Protein AF-A0A075FW70-F1 (afdb_monomer)

Organism: NCBI:txid1455930

Sequence (69 aa):
MLMSPEKLDSTLIEKRVKLHIFQPSKRKIWTVVGVENEYWLDPELDFCSCPGYYFNKKMEKNMLSSKIT

Structure (mmCIF, N/CA/C/O backbone):
data_AF-A0A075FW70-F1
#
_entry.id   AF-A0A075FW70-F1
#
loop_
_atom_site.group_PDB
_atom_site.id
_atom_site.type_symbol
_atom_site.label_atom_id
_atom_site.label_alt_id
_atom_site.label_comp_id
_atom_site.label_asym_id
_atom_site.label_entity_id
_atom_site.label_seq_id
_atom_site.pdbx_PDB_ins_code
_atom_site.Cartn_x
_atom_site.Cartn_y
_atom_site.Cartn_z
_atom_site.occupancy
_atom_site.B_iso_or_equiv
_atom_site.auth_seq_id
_atom_site.auth_comp_id
_atom_site.auth_asym_id
_atom_site.a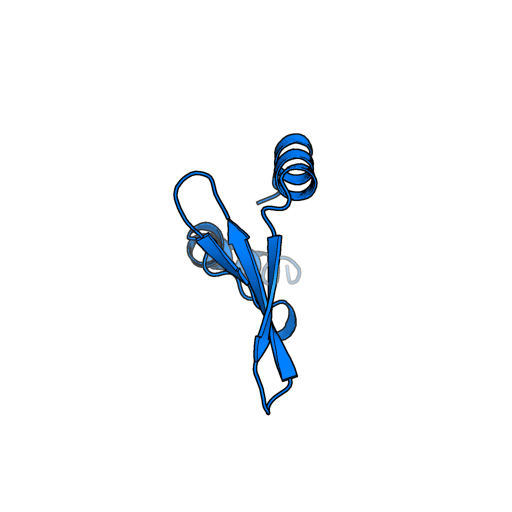uth_atom_id
_atom_site.pdbx_PDB_model_num
ATOM 1 N N . MET A 1 1 ? -6.651 5.739 -14.801 1.00 49.69 1 MET A N 1
ATOM 2 C CA . MET A 1 1 ? -5.608 4.910 -15.446 1.00 49.69 1 MET A CA 1
ATOM 3 C C . MET A 1 1 ? -5.987 3.460 -15.207 1.00 49.69 1 MET A C 1
ATOM 5 O O . MET A 1 1 ? -6.046 3.066 -14.052 1.00 49.69 1 MET A O 1
ATOM 9 N N . LEU A 1 2 ? -6.330 2.701 -16.248 1.00 50.69 2 LEU A N 1
ATOM 10 C CA . LEU A 1 2 ? -6.530 1.258 -16.110 1.00 50.69 2 LEU A CA 1
ATOM 11 C C . LEU A 1 2 ? -5.142 0.616 -16.190 1.00 50.69 2 LEU A C 1
ATOM 13 O O . LEU A 1 2 ? -4.462 0.757 -17.205 1.00 50.69 2 LEU A O 1
ATOM 17 N N . MET A 1 3 ? -4.683 -0.007 -15.101 1.00 62.19 3 MET A N 1
ATOM 18 C CA . MET A 1 3 ? -3.563 -0.950 -15.174 1.00 62.19 3 MET A CA 1
ATOM 19 C C . MET A 1 3 ? -3.896 -1.980 -16.256 1.00 62.19 3 MET A C 1
ATOM 21 O O . MET A 1 3 ? -5.032 -2.455 -16.304 1.00 62.19 3 MET A O 1
ATOM 25 N N . SER A 1 4 ? -2.942 -2.307 -17.133 1.00 67.12 4 SER A N 1
ATOM 26 C CA . SER A 1 4 ? -3.156 -3.416 -18.063 1.00 67.12 4 SER A CA 1
ATOM 27 C C . 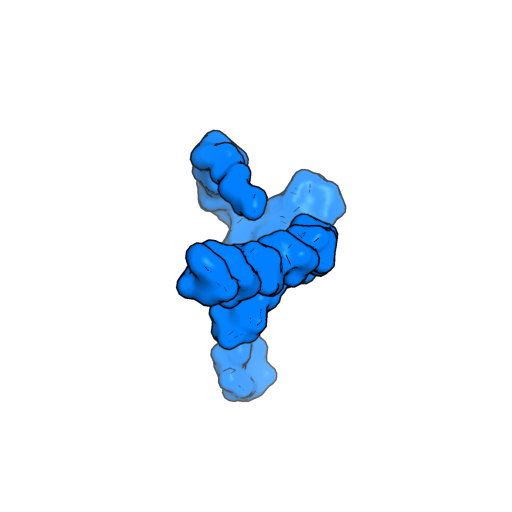SER A 1 4 ? -3.382 -4.701 -17.252 1.00 67.12 4 SER A C 1
ATOM 29 O O . SER A 1 4 ? -2.740 -4.865 -16.206 1.00 67.12 4 SER A O 1
ATOM 31 N N . PRO A 1 5 ? -4.273 -5.605 -17.696 1.00 68.81 5 PRO A N 1
ATOM 32 C CA . PRO A 1 5 ? -4.582 -6.839 -16.967 1.00 68.81 5 PRO A CA 1
ATOM 33 C C . PRO A 1 5 ? -3.326 -7.644 -16.602 1.00 68.81 5 PRO A C 1
ATOM 35 O O . PRO A 1 5 ? -3.155 -8.059 -15.464 1.00 68.81 5 PRO A O 1
ATOM 38 N N . G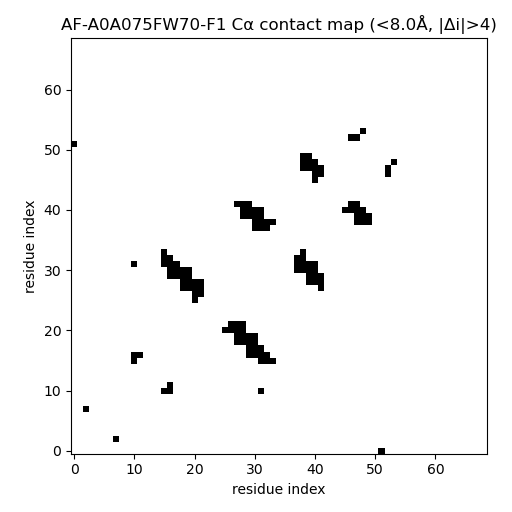LU A 1 6 ? -2.361 -7.710 -17.520 1.00 71.25 6 GLU A N 1
ATOM 39 C CA . GLU A 1 6 ? -1.065 -8.380 -17.331 1.00 71.25 6 GLU A CA 1
ATOM 40 C C . GLU A 1 6 ? -0.268 -7.839 -16.128 1.00 71.25 6 GLU A C 1
ATOM 42 O O . GLU A 1 6 ? 0.409 -8.573 -15.399 1.00 71.25 6 GLU A O 1
ATOM 47 N N . LYS A 1 7 ? -0.350 -6.526 -15.888 1.00 69.75 7 LYS A N 1
ATOM 48 C CA . LYS A 1 7 ? 0.360 -5.868 -14.786 1.00 69.75 7 LYS A CA 1
ATOM 49 C C . LYS A 1 7 ? -0.362 -6.046 -13.450 1.00 69.75 7 LYS A C 1
ATOM 51 O O . LYS A 1 7 ? 0.278 -6.034 -12.396 1.00 69.75 7 LYS A O 1
ATOM 56 N N . LEU A 1 8 ? -1.682 -6.220 -13.488 1.00 73.25 8 LEU A N 1
ATOM 57 C CA . LEU A 1 8 ? -2.474 -6.585 -12.318 1.00 73.25 8 LEU A CA 1
ATOM 58 C C . LEU A 1 8 ? -2.149 -8.014 -11.876 1.00 73.25 8 LEU A C 1
ATOM 60 O O . LEU A 1 8 ? -1.823 -8.228 -10.709 1.00 73.25 8 LEU A O 1
ATOM 64 N N . ASP A 1 9 ? -2.150 -8.954 -12.819 1.00 73.31 9 ASP A N 1
ATOM 65 C CA . ASP A 1 9 ? -1.933 -10.373 -12.539 1.00 73.31 9 ASP A CA 1
ATOM 66 C C . ASP A 1 9 ? -0.537 -10.632 -11.969 1.00 73.31 9 ASP A C 1
ATOM 68 O O . ASP A 1 9 ? -0.404 -11.277 -10.931 1.00 73.31 9 ASP A O 1
ATOM 72 N N . SER A 1 10 ? 0.507 -10.045 -12.560 1.00 73.94 10 SER A N 1
ATOM 73 C CA . SER A 1 10 ? 1.875 -10.126 -12.018 1.00 73.94 10 SER A CA 1
ATOM 74 C C . SER A 1 10 ? 1.986 -9.574 -10.592 1.00 73.94 10 SER A C 1
ATOM 76 O O . SER A 1 10 ? 2.616 -10.191 -9.736 1.00 73.94 10 SER A O 1
ATOM 78 N N . THR A 1 11 ? 1.319 -8.457 -10.285 1.00 71.44 11 THR A N 1
ATOM 79 C CA . THR A 1 11 ? 1.330 -7.871 -8.931 1.00 71.44 11 THR A CA 1
ATOM 80 C C . THR A 1 11 ? 0.668 -8.792 -7.899 1.00 71.44 11 THR A C 1
ATOM 82 O O . THR A 1 11 ? 1.155 -8.914 -6.770 1.00 71.44 11 THR A O 1
ATOM 85 N N . LEU A 1 12 ? -0.429 -9.457 -8.280 1.00 74.25 12 LEU A N 1
ATOM 86 C CA . LEU A 1 12 ? -1.145 -10.400 -7.418 1.00 74.25 12 LEU A CA 1
ATOM 87 C C . LEU A 1 12 ? -0.363 -11.709 -7.230 1.00 74.25 12 LEU A C 1
ATOM 89 O O . LEU A 1 12 ? -0.219 -12.178 -6.099 1.00 74.25 12 LEU A O 1
ATOM 93 N N . ILE A 1 13 ? 0.179 -12.269 -8.313 1.00 73.38 13 ILE A N 1
ATOM 94 C CA .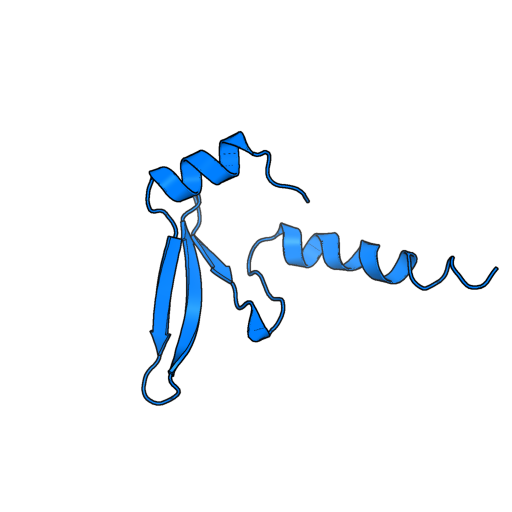 ILE A 1 13 ? 0.937 -13.531 -8.311 1.00 73.38 13 ILE A CA 1
ATOM 95 C C . ILE A 1 13 ? 2.227 -13.393 -7.497 1.00 73.38 13 ILE A C 1
ATOM 97 O O . ILE A 1 13 ? 2.557 -14.268 -6.696 1.00 73.38 13 ILE A O 1
ATOM 101 N N . GLU A 1 14 ? 2.925 -12.267 -7.631 1.00 79.62 14 GLU A N 1
ATOM 102 C CA . GLU A 1 14 ? 4.180 -12.000 -6.922 1.00 79.62 14 GLU A CA 1
ATOM 103 C C . GLU A 1 14 ? 3.969 -11.601 -5.449 1.00 79.62 14 GLU A C 1
ATOM 105 O O . GLU A 1 14 ? 4.926 -11.253 -4.758 1.00 79.62 14 GLU A O 1
ATOM 110 N N . LYS A 1 15 ? 2.724 -11.657 -4.942 1.00 79.81 15 LYS A N 1
ATOM 111 C CA . LYS A 1 15 ? 2.351 -11.311 -3.557 1.00 79.81 15 LYS A CA 1
ATOM 112 C C . LYS A 1 15 ? 2.870 -9.936 -3.127 1.00 79.81 15 LYS A C 1
ATOM 114 O O . LYS A 1 15 ? 3.231 -9.719 -1.971 1.00 79.81 15 LYS A O 1
ATOM 119 N N . ARG A 1 16 ? 2.866 -8.976 -4.052 1.00 85.94 16 ARG A N 1
ATOM 120 C CA . ARG A 1 16 ? 3.360 -7.612 -3.820 1.00 85.94 16 ARG A CA 1
ATOM 121 C C . ARG A 1 16 ? 2.332 -6.700 -3.155 1.00 85.94 16 ARG A C 1
ATOM 123 O O . ARG A 1 16 ? 2.511 -5.488 -3.143 1.00 85.94 16 ARG A O 1
ATOM 130 N N . VAL A 1 17 ? 1.272 -7.263 -2.574 1.00 90.62 17 VAL A N 1
ATOM 131 C CA . VAL A 1 17 ? 0.228 -6.525 -1.855 1.00 90.62 17 VAL A CA 1
ATOM 132 C C . VAL A 1 17 ? 0.252 -6.917 -0.381 1.00 90.62 17 VAL A C 1
ATOM 134 O O . VAL A 1 17 ? 0.088 -8.087 -0.037 1.00 90.62 17 VAL A O 1
ATOM 137 N N . LYS A 1 18 ? 0.449 -5.931 0.494 1.00 92.12 18 LYS A N 1
ATOM 138 C CA . LYS A 1 18 ? 0.497 -6.091 1.952 1.00 92.12 18 LYS A CA 1
ATOM 139 C C . LYS A 1 18 ? -0.721 -5.415 2.581 1.00 92.12 18 LYS A C 1
ATOM 141 O O . LYS A 1 18 ? -1.075 -4.307 2.185 1.00 92.12 18 LYS A O 1
ATOM 146 N N . LEU A 1 19 ? -1.333 -6.056 3.577 1.00 93.56 19 LEU A N 1
ATOM 147 C CA . LEU A 1 19 ? -2.368 -5.459 4.426 1.00 93.56 19 LEU A CA 1
ATOM 148 C C . LEU A 1 19 ? -1.781 -5.150 5.805 1.00 93.56 19 LEU A C 1
ATOM 150 O O . LEU A 1 19 ? -1.345 -6.054 6.516 1.00 93.56 19 LEU A O 1
ATOM 154 N N . HIS A 1 20 ? -1.823 -3.883 6.198 1.00 94.12 20 HIS A N 1
ATOM 155 C CA . HIS A 1 20 ? -1.430 -3.406 7.516 1.00 94.12 20 HIS A CA 1
ATOM 156 C C . HIS A 1 20 ? -2.677 -3.098 8.344 1.00 94.12 20 HIS A C 1
ATOM 158 O O . HIS A 1 20 ? -3.528 -2.310 7.929 1.00 94.12 20 HIS A O 1
ATOM 164 N N . ILE A 1 21 ? -2.778 -3.708 9.527 1.00 96.19 21 ILE A N 1
ATOM 165 C CA . ILE A 1 21 ? -3.861 -3.460 10.484 1.00 96.19 21 ILE A CA 1
ATOM 166 C C . ILE A 1 21 ? -3.265 -2.731 11.686 1.00 96.19 21 ILE A C 1
ATOM 168 O O . ILE A 1 21 ? -2.533 -3.321 12.480 1.00 96.19 21 ILE A O 1
ATOM 172 N N . PHE A 1 22 ? -3.578 -1.446 11.816 1.00 94.56 22 PHE A N 1
ATOM 173 C CA . PHE A 1 22 ? -3.068 -0.607 12.895 1.00 94.56 22 PHE A CA 1
ATOM 174 C C . PHE A 1 22 ? -3.888 -0.809 14.168 1.00 94.56 22 PHE A C 1
ATOM 176 O O . PHE A 1 22 ? -5.113 -0.718 14.155 1.00 94.56 22 PHE A O 1
ATOM 183 N N . GLN A 1 23 ? -3.214 -1.069 15.285 1.00 95.19 23 GLN A N 1
ATOM 184 C CA . GLN A 1 23 ? -3.831 -1.179 16.609 1.00 95.19 23 GLN A CA 1
ATOM 185 C C . GLN A 1 23 ? -3.663 0.145 17.376 1.00 95.19 23 GLN A C 1
ATOM 187 O O . GLN A 1 23 ? -2.646 0.814 17.194 1.00 95.19 23 GLN A O 1
ATOM 192 N N . PRO A 1 24 ? -4.629 0.544 18.229 1.00 95.25 24 PRO A N 1
ATOM 193 C CA . PRO A 1 24 ? -5.888 -0.145 18.548 1.00 95.25 24 PRO A CA 1
ATOM 194 C C . PRO A 1 24 ? -7.039 0.166 17.575 1.00 95.25 24 PRO A C 1
ATOM 196 O O . PRO A 1 24 ? -8.102 -0.442 17.668 1.00 95.25 24 PRO A O 1
ATOM 199 N N . SER A 1 25 ? -6.854 1.112 16.648 1.00 94.75 25 SER A N 1
ATOM 200 C CA . SER A 1 25 ? -7.924 1.647 15.790 1.00 94.75 25 SER A CA 1
ATOM 201 C C . SER A 1 25 ? -8.521 0.637 14.809 1.00 94.75 25 SER A C 1
ATOM 203 O O . SER A 1 25 ? -9.587 0.882 14.255 1.00 94.75 25 SER A O 1
ATOM 205 N N . LYS A 1 26 ? -7.832 -0.483 14.567 1.00 94.81 26 LYS A N 1
ATOM 206 C CA . LYS A 1 26 ? -8.134 -1.473 13.523 1.00 94.81 26 LYS A CA 1
ATOM 207 C C . LYS A 1 26 ? -8.155 -0.875 12.113 1.00 94.81 26 LYS A C 1
ATOM 209 O O . LYS A 1 26 ? -8.691 -1.505 11.201 1.00 94.81 26 LYS A O 1
ATOM 214 N N . ARG A 1 27 ? -7.556 0.308 11.920 1.00 93.94 27 ARG A N 1
ATOM 215 C CA . ARG A 1 27 ? -7.463 0.9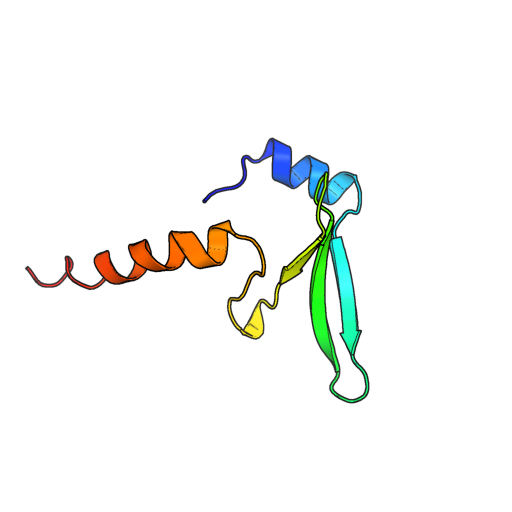52 10.606 1.00 93.94 27 ARG A CA 1
ATOM 216 C C . ARG A 1 27 ? -6.666 0.060 9.660 1.00 93.94 27 ARG A C 1
ATOM 218 O O . ARG A 1 27 ? -5.601 -0.440 10.029 1.00 93.94 27 ARG A O 1
ATOM 225 N N . LYS A 1 28 ? -7.1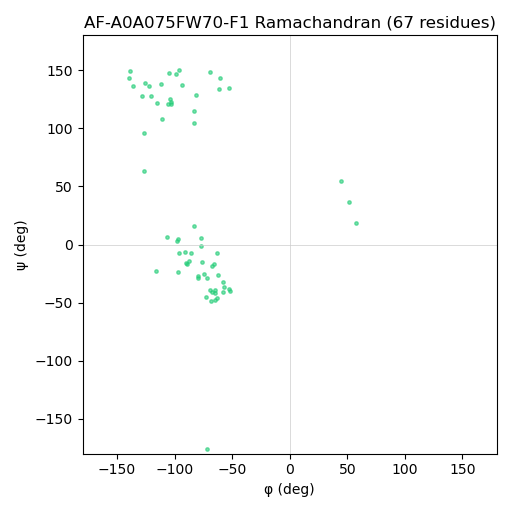90 -0.123 8.451 1.00 95.38 28 LYS A N 1
ATOM 226 C CA . LYS A 1 28 ? -6.592 -0.953 7.405 1.00 95.38 28 LYS A CA 1
ATOM 227 C C . LYS A 1 28 ? -5.927 -0.056 6.374 1.00 95.38 28 LYS A C 1
ATOM 229 O O . LYS A 1 28 ? -6.593 0.776 5.777 1.00 95.38 28 LYS A O 1
ATOM 234 N N . ILE A 1 29 ? -4.634 -0.247 6.156 1.00 94.50 29 ILE A N 1
ATOM 235 C CA . ILE A 1 29 ? -3.901 0.390 5.061 1.00 94.50 29 ILE A CA 1
ATOM 236 C C . ILE A 1 29 ? -3.277 -0.709 4.223 1.00 94.50 29 ILE A C 1
ATOM 238 O O . ILE A 1 29 ? -2.714 -1.666 4.756 1.00 94.50 29 ILE A O 1
ATOM 242 N N . TRP A 1 30 ? -3.374 -0.569 2.912 1.00 95.00 30 TRP A N 1
ATOM 243 C CA . TRP A 1 30 ? -2.789 -1.510 1.974 1.00 95.00 30 TRP A CA 1
ATOM 244 C C . TRP A 1 30 ? -1.536 -0.902 1.359 1.00 95.00 30 TRP A C 1
ATOM 246 O O . TRP A 1 30 ? -1.485 0.304 1.139 1.00 95.00 30 TRP A O 1
ATOM 256 N N . THR A 1 31 ? -0.547 -1.731 1.046 1.00 94.19 31 THR A N 1
ATOM 257 C CA . THR A 1 31 ? 0.681 -1.306 0.365 1.00 94.19 31 THR A CA 1
ATOM 258 C C . THR A 1 31 ? 0.924 -2.195 -0.842 1.00 94.19 31 THR A C 1
ATOM 260 O O . THR A 1 31 ? 0.936 -3.419 -0.716 1.00 94.19 31 THR A O 1
ATOM 263 N N . VAL A 1 32 ? 1.133 -1.587 -2.006 1.00 91.62 32 VAL A N 1
ATOM 264 C CA . VAL A 1 32 ? 1.546 -2.252 -3.243 1.00 91.62 32 VAL A CA 1
ATOM 265 C C . VAL A 1 32 ? 3.028 -1.983 -3.461 1.00 91.62 32 VAL A C 1
ATOM 267 O O . VAL A 1 32 ? 3.452 -0.834 -3.582 1.00 91.62 32 VAL A O 1
ATOM 270 N N . VAL A 1 33 ? 3.815 -3.051 -3.529 1.00 88.81 33 VAL A N 1
ATOM 271 C CA . VAL A 1 33 ? 5.249 -3.006 -3.811 1.00 88.81 33 VAL A CA 1
ATOM 272 C C . VAL A 1 33 ? 5.440 -2.942 -5.326 1.00 88.81 33 VAL A C 1
ATOM 274 O O . VAL A 1 33 ? 5.246 -3.918 -6.055 1.00 88.81 33 VAL A O 1
ATOM 277 N N . GLY A 1 34 ? 5.776 -1.758 -5.825 1.00 80.88 34 GLY A N 1
ATOM 278 C CA . GLY A 1 34 ? 6.200 -1.560 -7.205 1.00 80.88 34 GLY A CA 1
ATOM 279 C C . GLY A 1 34 ? 7.596 -2.129 -7.457 1.00 80.88 34 GLY A C 1
ATOM 280 O O . GLY A 1 34 ? 8.205 -2.747 -6.592 1.00 80.88 34 GLY A O 1
ATOM 281 N N . VAL A 1 35 ? 8.104 -1.921 -8.672 1.00 79.44 35 VAL A N 1
ATOM 282 C CA . VAL A 1 35 ? 9.462 -2.361 -9.040 1.00 79.44 35 VAL A CA 1
ATOM 283 C C . VAL A 1 35 ? 10.522 -1.565 -8.272 1.00 79.44 35 VAL A C 1
ATOM 285 O O . VAL A 1 35 ? 11.494 -2.136 -7.798 1.00 79.44 35 VAL A O 1
ATOM 288 N N . GLU A 1 36 ? 10.307 -0.256 -8.119 1.00 82.25 36 GLU A N 1
ATOM 289 C CA . GLU A 1 36 ? 11.272 0.655 -7.483 1.00 82.25 36 GLU A CA 1
ATOM 290 C C . GLU A 1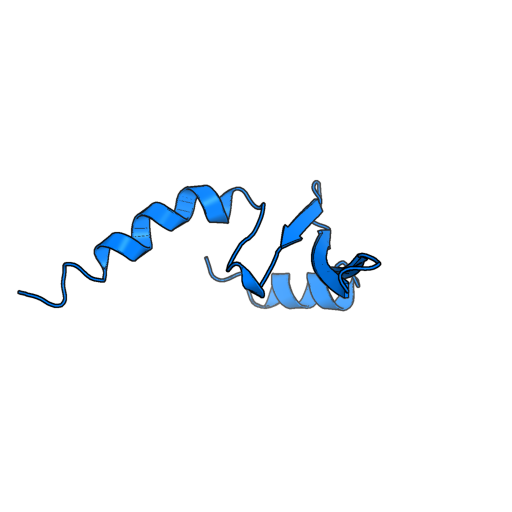 36 ? 10.746 1.297 -6.193 1.00 82.25 36 GLU A C 1
ATOM 292 O O . GLU A 1 36 ? 11.530 1.735 -5.361 1.00 82.25 36 GLU A O 1
ATOM 297 N N . ASN A 1 37 ? 9.422 1.379 -6.024 1.00 86.88 37 ASN A N 1
ATOM 298 C CA . ASN A 1 37 ? 8.786 2.122 -4.936 1.00 86.88 37 ASN A CA 1
ATOM 299 C C . ASN A 1 37 ? 7.598 1.355 -4.358 1.00 86.88 37 ASN A C 1
ATOM 301 O O . ASN A 1 37 ? 6.889 0.662 -5.087 1.00 86.88 37 ASN A O 1
ATOM 305 N N . GLU A 1 38 ? 7.335 1.543 -3.068 1.00 90.81 38 GLU A N 1
ATOM 306 C CA . GLU A 1 38 ? 6.099 1.097 -2.424 1.00 90.81 38 GLU A CA 1
ATOM 307 C C . GLU A 1 38 ? 5.059 2.226 -2.429 1.00 90.81 38 GLU A C 1
ATOM 309 O O . GLU A 1 38 ? 5.370 3.386 -2.151 1.00 90.81 38 GLU A O 1
ATOM 314 N N . TYR A 1 39 ? 3.808 1.885 -2.734 1.00 92.12 39 TYR A N 1
ATOM 315 C CA . TYR A 1 39 ? 2.684 2.817 -2.724 1.00 92.12 39 TYR A CA 1
ATOM 316 C C . TYR A 1 39 ? 1.629 2.327 -1.749 1.00 92.12 39 TYR A C 1
ATOM 318 O O . TYR A 1 39 ? 1.184 1.185 -1.848 1.00 92.12 39 TYR A O 1
ATOM 326 N N . TRP A 1 40 ? 1.204 3.183 -0.827 1.00 92.88 40 TRP A N 1
ATOM 327 C CA . TRP A 1 40 ? 0.125 2.851 0.089 1.00 92.88 40 TRP A CA 1
ATOM 328 C C . TRP A 1 40 ? -1.205 3.391 -0.427 1.00 92.88 40 TRP A C 1
ATOM 330 O O . TRP A 1 40 ? -1.275 4.399 -1.134 1.00 92.88 40 TRP A O 1
ATOM 340 N N . LEU A 1 41 ? -2.270 2.687 -0.084 1.00 93.00 41 LEU A N 1
ATOM 341 C CA . LEU A 1 41 ? -3.626 2.993 -0.495 1.00 93.00 41 LEU A CA 1
ATOM 342 C C . LEU A 1 41 ? -4.589 2.772 0.666 1.00 93.00 41 LEU A C 1
ATOM 344 O O . LEU A 1 41 ? -4.443 1.852 1.478 1.00 93.00 41 LEU A O 1
ATOM 348 N N . ASP A 1 42 ? -5.573 3.655 0.718 1.00 92.56 42 ASP A N 1
ATOM 349 C CA . ASP A 1 42 ? -6.650 3.645 1.691 1.00 92.56 42 ASP A CA 1
ATOM 350 C C . ASP A 1 42 ? -7.976 3.674 0.916 1.00 92.56 42 ASP A C 1
ATOM 352 O O . ASP A 1 42 ? -8.411 4.745 0.480 1.00 92.56 42 ASP A O 1
ATOM 356 N N . PRO A 1 43 ? -8.596 2.500 0.680 1.00 87.94 43 PRO A N 1
ATOM 357 C CA . PRO A 1 43 ? -9.857 2.408 -0.047 1.00 87.94 43 PRO A CA 1
ATOM 358 C C . PRO A 1 43 ? -11.007 3.136 0.652 1.00 87.94 43 PRO A C 1
ATOM 360 O O . PRO A 1 43 ? -11.941 3.561 -0.017 1.00 87.94 43 PRO A O 1
ATOM 363 N N . GLU A 1 44 ? -10.950 3.295 1.979 1.00 89.31 44 GLU A N 1
ATOM 364 C CA . GLU A 1 44 ? -11.993 3.997 2.736 1.00 89.31 44 GLU A CA 1
ATOM 365 C C . GLU A 1 44 ? -11.951 5.508 2.469 1.00 89.31 44 GLU A C 1
ATOM 367 O O . GLU A 1 44 ? -12.982 6.176 2.513 1.00 89.31 44 GLU A O 1
ATOM 372 N N . LEU A 1 45 ? -10.771 6.044 2.145 1.00 89.31 45 LEU A N 1
ATOM 373 C CA . LEU A 1 45 ? -10.562 7.456 1.811 1.00 89.31 45 LEU A CA 1
ATOM 374 C C . LEU A 1 45 ? -10.517 7.734 0.303 1.00 89.31 45 LEU A C 1
ATOM 376 O O . LEU A 1 45 ? -10.250 8.874 -0.083 1.00 89.31 45 LEU A O 1
ATOM 380 N N . ASP A 1 46 ? -10.728 6.710 -0.532 1.00 88.69 46 ASP A N 1
ATOM 381 C CA . ASP A 1 46 ? -10.473 6.755 -1.976 1.00 88.69 46 ASP A CA 1
ATOM 382 C C . ASP A 1 46 ? -9.122 7.427 -2.280 1.00 88.69 46 ASP A C 1
ATOM 384 O O . ASP A 1 46 ? -9.015 8.456 -2.958 1.00 88.69 46 ASP A O 1
ATOM 388 N N . PHE A 1 47 ? -8.070 6.898 -1.651 1.00 89.31 47 PHE A N 1
ATOM 389 C CA . PHE A 1 47 ? -6.734 7.471 -1.698 1.00 89.31 47 PHE A CA 1
ATOM 390 C C . PHE A 1 47 ? -5.691 6.456 -2.157 1.00 89.31 47 PHE A C 1
ATOM 392 O O . PHE A 1 47 ? -5.657 5.309 -1.707 1.00 89.31 47 PHE A O 1
ATOM 399 N N . CYS A 1 48 ? -4.772 6.924 -2.999 1.00 90.25 48 CYS A N 1
ATOM 400 C CA . CYS A 1 48 ? -3.563 6.204 -3.360 1.00 90.25 48 CYS A CA 1
ATOM 401 C C . CYS A 1 48 ? -2.370 7.163 -3.349 1.00 90.25 48 CYS A C 1
ATOM 403 O O . CYS A 1 48 ? -2.445 8.272 -3.872 1.00 90.25 48 CYS A O 1
ATOM 405 N N . SER A 1 49 ? -1.245 6.731 -2.782 1.00 91.00 49 SER A N 1
ATOM 406 C CA . SER A 1 49 ? -0.033 7.550 -2.695 1.00 91.00 49 SER A CA 1
ATOM 407 C C . SER A 1 49 ? 0.747 7.625 -4.010 1.00 91.00 49 SER A C 1
ATOM 409 O O . SER A 1 49 ? 1.799 8.263 -4.066 1.00 91.00 49 SER A O 1
ATOM 411 N N . CYS A 1 50 ? 0.294 6.945 -5.066 1.00 87.25 50 CYS A N 1
ATOM 412 C CA . CYS A 1 50 ? 1.001 6.935 -6.336 1.00 87.25 50 CYS A CA 1
ATOM 413 C C . CYS A 1 50 ? 0.940 8.317 -7.015 1.00 87.25 50 CYS A C 1
ATOM 415 O O . CYS A 1 50 ? -0.070 9.019 -6.913 1.00 87.25 50 CYS A O 1
ATOM 417 N N . PRO A 1 51 ? 1.972 8.709 -7.783 1.00 84.19 51 PRO A N 1
ATOM 418 C CA . PRO A 1 51 ? 1.954 9.964 -8.535 1.00 84.19 51 PRO A CA 1
ATOM 419 C C . PRO A 1 51 ? 0.705 10.103 -9.418 1.00 84.19 51 PRO A C 1
ATOM 421 O O . PRO A 1 51 ? 0.102 11.171 -9.506 1.00 84.19 51 PRO A O 1
ATOM 424 N N . GLY A 1 52 ? 0.262 8.993 -10.019 1.00 82.56 52 GLY A N 1
ATOM 425 C CA . GLY A 1 52 ? -0.926 8.952 -10.866 1.00 82.56 52 GLY A CA 1
ATOM 426 C C . GLY A 1 52 ? -2.208 9.409 -10.165 1.00 82.56 52 GLY A C 1
ATOM 427 O O . GLY A 1 52 ? -3.051 10.010 -10.823 1.00 82.56 52 GLY A O 1
ATOM 428 N N . TYR A 1 53 ? -2.361 9.186 -8.858 1.00 84.62 53 TYR A N 1
ATOM 429 C CA . TYR A 1 53 ? -3.527 9.653 -8.102 1.00 84.62 53 TYR A CA 1
ATOM 430 C C . TYR A 1 53 ? -3.584 11.185 -8.055 1.00 84.62 53 TYR A C 1
ATOM 432 O O . TYR A 1 53 ? -4.603 11.792 -8.389 1.00 84.62 53 TYR A O 1
ATOM 440 N N . TYR A 1 54 ? -2.459 11.825 -7.730 1.00 78.50 54 TYR A N 1
ATOM 441 C CA . TYR A 1 54 ? -2.372 13.280 -7.613 1.00 78.50 54 TYR A CA 1
ATOM 442 C C . TYR A 1 54 ? -2.504 13.995 -8.960 1.00 78.50 54 TYR A C 1
ATOM 444 O O . TYR A 1 54 ? -3.166 15.030 -9.045 1.00 78.50 54 TYR A O 1
ATOM 452 N N . PHE A 1 55 ? -1.918 13.440 -10.025 1.00 74.88 55 PHE A N 1
ATOM 453 C CA . PHE A 1 55 ? -1.958 14.068 -11.347 1.00 74.88 55 PHE A CA 1
ATOM 454 C C . PHE A 1 55 ? -3.286 13.841 -12.092 1.00 74.88 55 PHE A C 1
ATOM 456 O O . PHE A 1 55 ? -3.703 14.716 -12.851 1.00 74.88 55 PHE A O 1
ATOM 463 N N . ASN A 1 56 ? -4.002 12.735 -11.844 1.00 65.75 56 ASN A N 1
ATOM 464 C CA . ASN A 1 56 ? -5.257 12.425 -12.549 1.00 65.75 56 ASN A CA 1
ATOM 465 C C . ASN A 1 56 ? -6.527 12.988 -11.887 1.00 65.75 56 ASN A C 1
ATOM 467 O O . ASN A 1 56 ? -7.544 13.122 -12.570 1.00 65.75 56 ASN A O 1
ATOM 471 N N . LYS A 1 57 ? -6.493 13.406 -10.611 1.00 54.91 57 LYS A N 1
ATOM 472 C CA . LYS A 1 57 ? -7.663 14.000 -9.921 1.00 54.91 57 LYS A CA 1
ATOM 473 C C . LYS A 1 57 ? -8.146 15.327 -10.543 1.00 54.91 57 LYS A C 1
ATOM 475 O O . LYS A 1 57 ? -9.203 15.843 -10.191 1.00 54.91 57 LYS A O 1
ATOM 480 N N . LYS A 1 58 ? -7.402 15.868 -11.517 1.00 47.53 58 LYS A N 1
ATOM 481 C CA . LYS A 1 58 ? -7.797 17.015 -12.349 1.00 47.53 58 LYS A CA 1
ATOM 482 C C . LYS A 1 58 ? -8.814 16.687 -13.454 1.00 47.53 58 LYS A C 1
ATOM 484 O O . LYS A 1 58 ? -9.409 17.624 -13.974 1.00 47.53 58 LYS A O 1
ATOM 489 N N . MET A 1 59 ? -9.045 15.419 -13.814 1.00 49.62 59 MET A N 1
ATOM 490 C CA . MET A 1 59 ? -9.933 15.071 -14.941 1.00 49.62 59 MET A CA 1
ATOM 491 C C . MET A 1 59 ? -11.368 14.697 -14.547 1.00 49.62 59 ME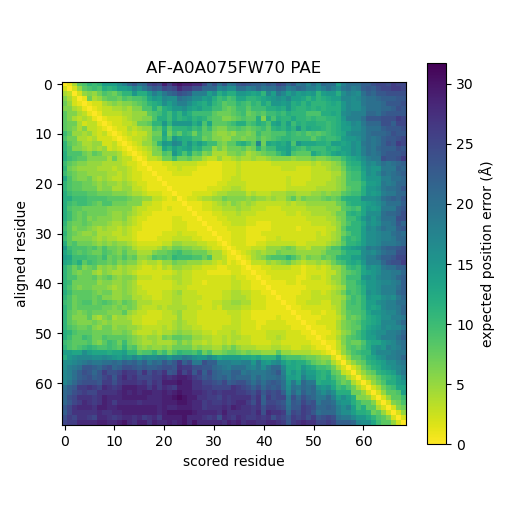T A C 1
ATOM 493 O O . MET A 1 59 ? -12.278 14.891 -15.349 1.00 49.62 59 MET A O 1
ATOM 497 N N . GLU A 1 60 ? -11.617 14.244 -13.319 1.00 49.19 60 GLU A N 1
ATOM 498 C CA . GLU A 1 60 ? -12.967 13.822 -12.905 1.00 49.19 60 GLU A CA 1
ATOM 499 C C . GLU A 1 60 ? -13.922 15.002 -12.658 1.00 49.19 60 GLU A C 1
ATOM 501 O O . GLU A 1 60 ? -15.129 14.901 -12.875 1.00 49.19 60 GLU A O 1
ATOM 506 N N . LYS A 1 61 ? -13.381 16.181 -12.318 1.00 47.06 61 LYS A N 1
ATOM 507 C CA . LYS A 1 61 ? -14.178 17.407 -12.148 1.00 47.06 61 LYS A CA 1
ATOM 508 C C . LYS A 1 61 ? -14.793 17.919 -13.463 1.00 47.06 61 LYS A C 1
ATOM 510 O O . LYS A 1 61 ? -15.765 18.665 -13.420 1.00 47.06 61 LYS A O 1
ATOM 515 N N . ASN A 1 62 ? -14.282 17.482 -14.620 1.00 42.00 62 ASN A N 1
ATOM 516 C CA . ASN A 1 62 ? -14.754 17.915 -15.941 1.00 42.00 62 ASN A CA 1
ATOM 517 C C . ASN A 1 62 ? -15.877 17.042 -16.534 1.00 42.00 62 ASN A C 1
ATOM 519 O O . ASN A 1 62 ? -16.443 17.420 -17.557 1.00 42.00 62 ASN A O 1
ATOM 523 N N . MET A 1 63 ? -16.249 15.917 -15.906 1.00 39.16 63 MET A N 1
ATOM 524 C CA . MET A 1 63 ? -17.401 15.105 -16.347 1.00 39.16 63 MET A CA 1
ATOM 525 C C . MET A 1 63 ? -18.705 15.391 -15.592 1.00 39.16 63 MET A C 1
ATOM 527 O O . MET A 1 63 ? -19.760 14.913 -16.003 1.00 39.16 63 MET A O 1
ATOM 531 N N . LEU A 1 64 ? -18.672 16.213 -14.535 1.00 47.78 64 LEU A N 1
ATOM 532 C CA . LEU A 1 64 ? -19.894 16.717 -13.893 1.00 47.78 64 LEU A CA 1
ATOM 533 C C . LEU A 1 64 ? -20.386 18.044 -14.504 1.00 47.78 64 LEU A C 1
ATOM 535 O O . LEU A 1 64 ? -21.542 18.402 -14.313 1.00 47.78 64 LEU A O 1
ATOM 539 N N . SER A 1 65 ? -19.544 18.755 -15.268 1.00 45.06 65 SER A N 1
ATOM 540 C CA . SER A 1 65 ? -19.916 20.026 -15.919 1.00 45.06 65 SER A CA 1
ATOM 541 C C . SER A 1 65 ? -20.558 19.860 -17.303 1.00 45.06 65 SER A C 1
ATOM 543 O O . SER A 1 65 ? -21.122 20.816 -17.817 1.00 45.06 65 SER A O 1
ATOM 545 N N . SER A 1 66 ? -20.471 18.680 -17.920 1.00 45.00 66 SER A N 1
ATOM 546 C CA . SER A 1 66 ? -20.937 18.417 -19.294 1.00 45.00 66 SER A CA 1
ATOM 547 C C . SER A 1 66 ? -22.222 17.584 -19.364 1.00 45.00 66 SER A C 1
ATOM 549 O O . SER A 1 66 ? -22.662 17.223 -20.449 1.00 45.00 66 SER A O 1
ATOM 551 N N . LYS A 1 67 ? -22.858 17.306 -18.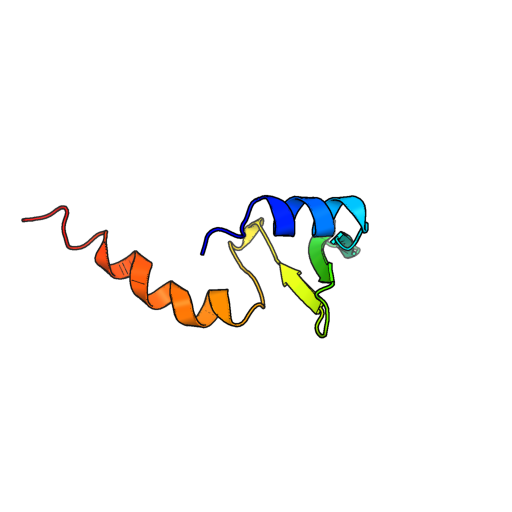217 1.00 45.41 67 LYS A N 1
ATOM 552 C CA . LYS A 1 67 ? -24.237 16.782 -18.148 1.00 45.41 67 LYS A CA 1
ATOM 553 C C . LYS A 1 67 ? -25.294 17.870 -17.910 1.00 45.41 67 LYS A C 1
ATOM 555 O O . LYS A 1 67 ? -26.466 17.547 -17.755 1.00 45.41 67 LYS A O 1
ATOM 560 N N . ILE A 1 68 ? -24.889 19.141 -17.884 1.00 48.00 68 ILE A N 1
ATOM 561 C CA . ILE A 1 68 ? -25.789 20.302 -17.857 1.00 48.00 68 ILE A CA 1
ATOM 562 C C . ILE A 1 68 ? -25.397 21.225 -19.015 1.00 48.00 68 ILE A C 1
ATOM 564 O O . ILE A 1 68 ? -24.894 22.325 -18.814 1.00 48.00 68 ILE A O 1
ATOM 568 N N . THR A 1 69 ? -25.538 20.742 -20.244 1.00 40.16 69 THR A N 1
ATOM 569 C CA . THR A 1 69 ? -25.805 21.556 -21.439 1.00 40.16 69 THR A CA 1
ATOM 570 C C . THR A 1 69 ? -26.509 20.662 -22.445 1.00 40.16 69 THR A C 1
ATOM 572 O O . THR A 1 69 ? -26.084 19.491 -22.563 1.00 40.16 69 THR A O 1
#

Mean predicted aligned error: 10.3 Å

Solvent-accessible surface area (backbone atoms only — not comparable to full-atom values): 4360 Å² total; per-residue (Å²): 133,82,74,55,68,71,62,51,50,53,41,60,75,68,61,31,64,47,82,44,73,42,81,92,80,63,48,68,40,36,35,41,55,53,96,89,51,76,33,46,34,30,81,92,71,76,41,52,68,42,71,65,48,72,68,49,66,72,58,64,70,62,66,71,62,65,77,74,118

Secondary structure (DSSP, 8-state):
----HHHHHHHHHTT-EEEEEETTTTEEEEEEE-SS-EEEEEGGGTEE-SHHHHHHTTTGGGSSSSS--

pLDDT: mean 76.73, std 17.96, range [39.16, 96.19]

Foldseek 3Di:
DDDDPVRVVCQVVVVQKDWDQDPPVRQIKIWGDDPVDIKIDHVVVRDIRDPCRVVVVVPVVVVVVVVPD

Radius of gyration: 15.43 Å; Cα contacts (8 Å, |Δi|>4): 64; chains: 1; bounding box: 37×35×40 Å

Nearest PDB structures (foldseek):
  5ujy-assembly1_A  TM=5.460E-01  e=1.894E+00  Mycobacterium tuberculosis
  3ao9-assembly2_B  TM=3.818E-01  e=2.613E+00  Escherichia coli
  3cz8-assembly1_B  TM=3.801E-01  e=4.099E+00  Bacillus subtilis subsp. subtilis str. 168
  8czq-assembly1_A  TM=4.690E-01  e=5.301E+00  Mycobacterium tuberculosis
  3cz8-assembly1_A  TM=3.156E-01  e=4.662E+00  Bacillus subtilis subsp. subtilis str. 168